Protein AF-A0A497KW61-F1 (afdb_monomer)

Foldseek 3Di:
DAPDWDKDWQADVVSPDPDNPDTDIDIGGHHDPLDDCCCVPPVDRDDPDDPVVVVVVVVVVVVVVVVVVPDDD

Secondary structure (DSSP, 8-state):
--SEEEEE---SGGGT-SSTT----EEEEE-TT-S-SHHHHHS-----S-HHHHHHHHHHHHHHHHHHTT---

Mean predicted aligned error: 7.6 Å

Radius of gyration: 16.67 Å; Cα contacts (8 Å, |Δi|>4): 49; chains: 1; bounding box: 28×52×32 Å

pLDDT: mean 84.62, std 11.77, range [44.78, 96.5]

Sequence (73 aa):
SPHGFNIGMNIGRVAGAGVEDHLHVHVVPRWLGDTNFMPVLANTKVISQHVDEMYRALREAIGAVSRLGGTSN

Structure (mmCIF, N/CA/C/O backbone):
data_AF-A0A497KW61-F1
#
_entry.id   AF-A0A497KW61-F1
#
loop_
_atom_site.group_PDB
_atom_site.id
_atom_site.type_symbol
_atom_site.label_atom_id
_atom_site.label_alt_id
_atom_site.label_comp_id
_atom_site.label_asym_id
_atom_site.label_entity_id
_atom_site.label_seq_id
_atom_site.pdbx_PDB_ins_code
_atom_site.Cartn_x
_atom_site.Cartn_y
_atom_site.Cartn_z
_atom_site.occupancy
_atom_site.B_iso_or_equiv
_atom_site.auth_seq_id
_atom_site.auth_comp_id
_atom_site.auth_asym_id
_atom_site.auth_atom_id
_at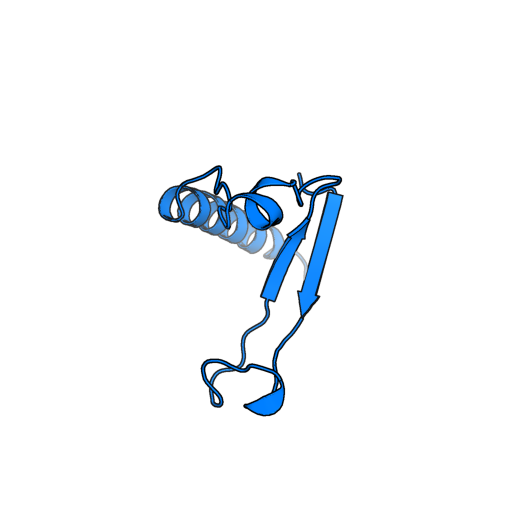om_site.pdbx_PDB_model_num
ATOM 1 N N . SER A 1 1 ? 5.314 4.596 -13.881 1.00 82.75 1 SER A N 1
ATOM 2 C CA . SER A 1 1 ? 4.040 4.695 -13.138 1.00 82.75 1 SER A CA 1
ATOM 3 C C . SER A 1 1 ? 3.342 3.340 -13.105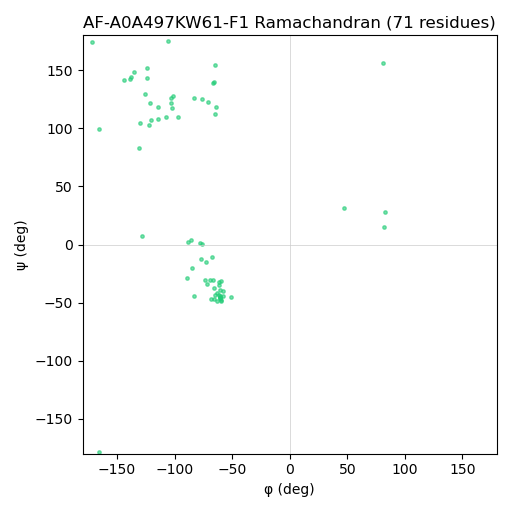 1.00 82.75 1 SER A C 1
ATOM 5 O O . SER A 1 1 ? 3.612 2.551 -14.006 1.00 82.75 1 SER A O 1
ATOM 7 N N . PRO A 1 2 ? 2.520 3.030 -12.086 1.00 91.50 2 PRO A N 1
ATOM 8 C CA . PRO A 1 2 ? 1.720 1.798 -12.039 1.00 91.50 2 PRO A CA 1
ATOM 9 C C . PRO A 1 2 ? 0.659 1.747 -13.143 1.00 91.50 2 PRO A C 1
ATOM 11 O O . PRO A 1 2 ? 0.220 2.789 -13.625 1.00 91.50 2 PRO A O 1
ATOM 14 N N . HIS A 1 3 ? 0.252 0.536 -13.534 1.00 95.44 3 HIS A N 1
ATOM 15 C CA . HIS A 1 3 ? -0.811 0.316 -14.527 1.00 95.44 3 HIS A CA 1
ATOM 16 C C . HIS A 1 3 ? -2.212 0.336 -13.901 1.00 95.44 3 HIS A C 1
ATOM 18 O O . HIS A 1 3 ? -3.199 0.535 -14.601 1.00 95.44 3 HIS A O 1
ATOM 24 N N . GLY A 1 4 ? -2.310 0.125 -12.588 1.00 94.50 4 GLY A N 1
ATOM 25 C CA . GLY A 1 4 ? -3.560 0.194 -11.842 1.00 94.50 4 GLY A CA 1
ATOM 26 C C . GLY A 1 4 ? -3.320 0.249 -10.338 1.00 94.50 4 GLY A C 1
ATOM 27 O O . GLY A 1 4 ? -2.178 0.242 -9.881 1.00 94.50 4 GLY A O 1
ATOM 28 N N . PHE A 1 5 ? -4.402 0.290 -9.564 1.00 95.38 5 PHE A N 1
ATOM 29 C CA . PHE A 1 5 ? -4.357 0.303 -8.103 1.00 95.38 5 PHE A CA 1
ATOM 30 C C . PHE A 1 5 ? -5.432 -0.615 -7.523 1.00 95.38 5 PHE A C 1
ATOM 32 O O . PHE A 1 5 ? -6.542 -0.690 -8.047 1.00 95.38 5 PHE A O 1
ATOM 39 N N . ASN A 1 6 ? -5.123 -1.280 -6.410 1.00 95.50 6 ASN A N 1
ATOM 40 C CA . ASN A 1 6 ? -6.141 -1.830 -5.520 1.00 95.50 6 ASN A CA 1
ATOM 41 C C . ASN A 1 6 ? -6.294 -0.899 -4.319 1.00 95.50 6 ASN A C 1
ATOM 43 O O . ASN A 1 6 ? -5.302 -0.557 -3.675 1.00 95.50 6 ASN A O 1
ATOM 47 N N . ILE A 1 7 ? -7.529 -0.487 -4.041 1.00 96.50 7 ILE A N 1
ATOM 48 C CA . ILE A 1 7 ? -7.865 0.406 -2.933 1.00 96.50 7 ILE A CA 1
ATOM 49 C C . ILE A 1 7 ? -8.935 -0.282 -2.091 1.00 96.50 7 ILE A C 1
ATOM 51 O O . ILE A 1 7 ? -9.919 -0.771 -2.643 1.00 96.50 7 ILE A O 1
ATOM 55 N N . GLY A 1 8 ? -8.738 -0.355 -0.776 1.00 95.31 8 GLY A N 1
ATOM 56 C CA . GLY A 1 8 ? -9.662 -1.063 0.107 1.00 95.31 8 GLY A CA 1
ATOM 57 C C . GLY A 1 8 ? -9.376 -0.857 1.589 1.00 95.31 8 GLY A C 1
ATOM 58 O O . GLY A 1 8 ? -8.393 -0.220 1.965 1.00 95.31 8 GLY A O 1
ATOM 59 N N . MET A 1 9 ? -10.261 -1.389 2.429 1.00 94.94 9 MET A N 1
ATOM 60 C CA . MET A 1 9 ? -10.221 -1.263 3.887 1.00 94.94 9 MET A CA 1
ATOM 61 C C . MET A 1 9 ? -10.712 -2.564 4.523 1.00 94.94 9 MET A C 1
ATOM 63 O O . MET A 1 9 ? -11.683 -3.147 4.041 1.00 94.94 9 MET A O 1
ATOM 67 N N . ASN A 1 10 ? -10.092 -2.975 5.628 1.00 93.31 10 ASN A N 1
ATOM 68 C CA . ASN A 1 10 ? -10.543 -4.118 6.422 1.00 93.31 10 ASN A CA 1
ATOM 69 C C . ASN A 1 10 ? -11.279 -3.596 7.661 1.00 93.31 10 ASN A C 1
ATOM 71 O O . ASN A 1 10 ? -10.677 -2.902 8.478 1.00 93.31 10 ASN A O 1
ATOM 75 N N . ILE A 1 11 ? -12.571 -3.910 7.803 1.00 92.88 11 ILE A N 1
ATOM 76 C CA . ILE A 1 11 ? -13.413 -3.420 8.907 1.00 92.88 11 ILE A CA 1
ATOM 77 C C . ILE A 1 11 ? -13.845 -4.594 9.787 1.00 92.88 11 ILE A C 1
ATOM 79 O O . ILE A 1 11 ? -14.550 -5.498 9.338 1.00 92.88 11 ILE A O 1
ATOM 83 N N . GLY A 1 12 ? -13.434 -4.551 11.055 1.00 89.56 12 GLY A N 1
ATOM 84 C CA . GLY A 1 12 ? -13.669 -5.608 12.035 1.00 89.56 12 GLY A CA 1
ATOM 85 C C . GLY A 1 12 ? -12.676 -6.770 11.932 1.00 89.56 12 GLY A C 1
ATOM 86 O O . GLY A 1 12 ? -12.080 -7.035 10.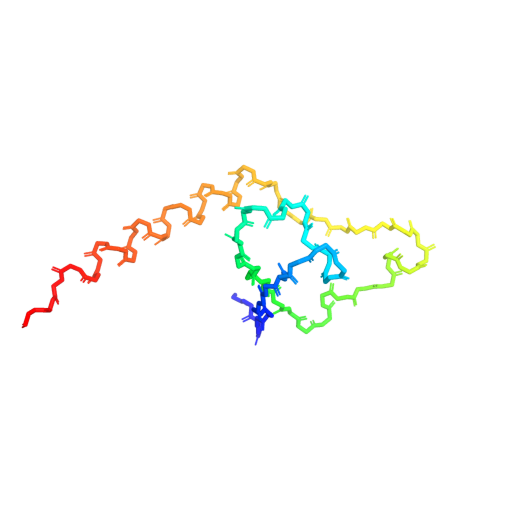885 1.00 89.56 12 GLY A O 1
ATOM 87 N N . ARG A 1 13 ? -12.513 -7.498 13.042 1.00 87.69 13 ARG A N 1
ATOM 88 C CA . ARG A 1 13 ? -11.542 -8.596 13.188 1.00 87.69 13 ARG A CA 1
ATOM 89 C C . ARG A 1 13 ? -11.609 -9.635 12.072 1.00 87.69 13 ARG A C 1
ATOM 91 O O . ARG A 1 13 ? -10.586 -10.054 11.539 1.00 87.69 13 ARG A O 1
ATOM 98 N N . VAL A 1 14 ? -12.827 -10.052 11.722 1.00 92.19 14 VAL A N 1
ATOM 99 C CA . VAL A 1 14 ? -13.082 -11.124 10.743 1.00 92.19 14 VAL A CA 1
ATOM 100 C C . VAL A 1 14 ? -12.644 -10.717 9.335 1.00 92.19 14 VAL A C 1
ATOM 102 O O . VAL A 1 14 ? -12.191 -11.563 8.573 1.00 92.19 14 VAL A O 1
ATOM 105 N N . ALA A 1 15 ? -12.704 -9.425 9.006 1.00 90.31 15 ALA A N 1
ATOM 106 C CA . ALA A 1 15 ? -12.209 -8.900 7.737 1.00 90.31 15 ALA A CA 1
ATOM 107 C C . ALA A 1 15 ? -10.674 -8.757 7.698 1.00 90.31 15 ALA A C 1
ATOM 109 O O . ALA A 1 15 ? -10.135 -8.287 6.701 1.00 90.31 15 ALA A O 1
ATOM 110 N N . GLY A 1 16 ? -9.959 -9.131 8.768 1.00 88.19 16 GLY A N 1
ATOM 111 C CA . GLY A 1 16 ? -8.503 -9.014 8.851 1.00 88.19 16 GLY A CA 1
ATOM 112 C C . GLY A 1 16 ? -8.015 -7.621 9.251 1.00 88.19 16 GLY A C 1
ATOM 113 O O . GLY A 1 16 ? -6.919 -7.223 8.854 1.00 88.19 16 GLY A O 1
ATOM 114 N N . ALA A 1 17 ? -8.814 -6.855 10.004 1.00 88.06 17 ALA A N 1
ATOM 115 C CA . ALA A 1 17 ? -8.345 -5.614 10.614 1.00 88.06 17 ALA A CA 1
ATOM 116 C C . ALA A 1 17 ? -7.262 -5.935 11.659 1.00 88.06 17 ALA A C 1
ATOM 118 O O . ALA A 1 17 ? -7.545 -6.561 12.678 1.00 88.06 17 ALA A O 1
ATOM 119 N N . GLY A 1 18 ? -6.014 -5.532 11.397 1.00 80.81 18 GLY A N 1
ATOM 120 C CA . GLY A 1 18 ? -4.892 -5.794 12.308 1.00 80.81 18 GLY A CA 1
ATOM 121 C C . GLY A 1 18 ? -4.963 -5.000 13.617 1.00 80.81 18 GLY A C 1
ATOM 122 O O . GLY A 1 18 ? -4.506 -5.479 14.650 1.00 80.81 18 GLY A O 1
ATOM 123 N N . VAL A 1 19 ? -5.561 -3.805 13.576 1.00 82.31 19 VAL A N 1
ATOM 124 C CA . VAL A 1 19 ? -5.870 -2.967 14.742 1.00 82.31 19 VAL A CA 1
ATOM 125 C C . VAL A 1 19 ? -7.335 -2.571 14.623 1.00 82.31 19 VAL A C 1
ATOM 127 O O . VAL A 1 19 ? -7.682 -1.750 13.778 1.00 82.31 19 VAL A O 1
ATOM 130 N N . GLU A 1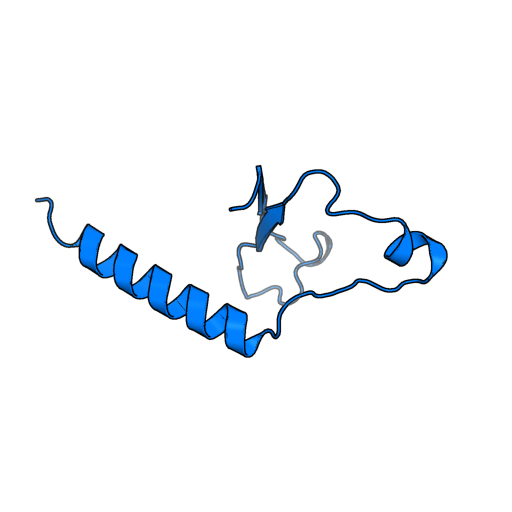 20 ? -8.199 -3.196 15.421 1.00 74.56 20 GLU A N 1
ATOM 131 C CA . GLU A 1 20 ? -9.658 -3.072 15.274 1.00 74.56 20 GLU A CA 1
ATOM 132 C C . GLU A 1 20 ? -10.158 -1.631 15.456 1.00 74.56 20 GLU A C 1
ATOM 134 O O . GLU A 1 20 ? -11.043 -1.201 14.720 1.00 74.56 20 GLU A O 1
ATOM 139 N N . ASP A 1 21 ? -9.522 -0.863 16.345 1.00 82.75 21 ASP A N 1
ATOM 140 C CA . ASP A 1 21 ? -9.890 0.529 16.632 1.00 82.75 21 ASP A CA 1
ATOM 141 C C . ASP A 1 21 ? -9.194 1.558 15.719 1.00 82.75 21 ASP A C 1
ATOM 143 O O . ASP A 1 21 ? -9.377 2.764 15.890 1.00 82.75 21 ASP A O 1
ATOM 147 N N . HIS A 1 22 ? -8.384 1.119 14.743 1.00 88.31 22 HIS A N 1
ATOM 148 C CA . HIS A 1 22 ? -7.672 2.016 13.828 1.00 88.31 22 HIS A CA 1
ATOM 149 C C . HIS A 1 22 ? -8.009 1.732 12.364 1.00 88.31 22 HIS A C 1
ATOM 151 O O . HIS A 1 22 ? -7.481 0.828 11.708 1.00 88.31 22 HIS A O 1
ATOM 157 N N . LEU A 1 23 ? -8.854 2.608 11.831 1.00 91.12 23 LEU A N 1
ATOM 158 C CA . LEU A 1 23 ? -9.253 2.604 10.437 1.00 91.12 23 LEU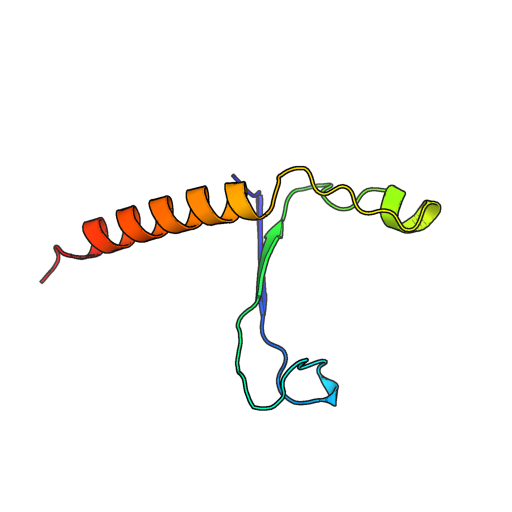 A CA 1
ATOM 159 C C . LEU A 1 23 ? -8.101 3.054 9.528 1.00 91.12 23 LEU A C 1
ATOM 161 O O . LEU A 1 23 ? -7.601 4.169 9.658 1.00 91.12 23 LEU A O 1
ATOM 165 N N . HIS A 1 24 ? -7.720 2.212 8.570 1.00 92.94 24 HIS A N 1
ATOM 166 C CA . HIS A 1 24 ? -6.711 2.540 7.566 1.00 92.94 24 HIS A CA 1
ATOM 167 C C . HIS A 1 24 ? -7.157 2.102 6.169 1.00 92.94 24 HIS A C 1
ATOM 169 O O . HIS A 1 24 ? -7.873 1.114 5.999 1.00 92.94 24 HIS A O 1
ATOM 175 N N . VAL A 1 25 ? -6.722 2.861 5.162 1.00 94.19 25 VAL A N 1
ATOM 176 C CA . VAL A 1 25 ? -6.972 2.572 3.748 1.00 94.19 25 VAL A CA 1
ATOM 177 C C . VAL A 1 25 ? -5.709 1.986 3.140 1.00 94.19 25 VAL A C 1
ATOM 179 O O . VAL A 1 25 ? -4.639 2.591 3.195 1.00 94.19 25 VAL A O 1
ATOM 182 N N . HIS A 1 26 ? -5.838 0.820 2.520 1.00 94.25 26 HIS A N 1
ATOM 183 C CA . HIS A 1 26 ? -4.786 0.253 1.695 1.00 94.25 26 HIS A CA 1
ATOM 184 C C . HIS A 1 26 ? -4.857 0.869 0.302 1.00 94.25 26 HIS A C 1
ATOM 186 O O . HIS A 1 26 ? -5.894 0.797 -0.352 1.00 94.25 26 HIS A O 1
ATOM 192 N N . VAL A 1 27 ? -3.741 1.428 -0.166 1.00 94.38 27 VAL A N 1
ATOM 193 C CA . VAL A 1 27 ? -3.550 1.845 -1.559 1.00 94.38 27 VAL A CA 1
ATOM 194 C C . VAL A 1 27 ? -2.360 1.070 -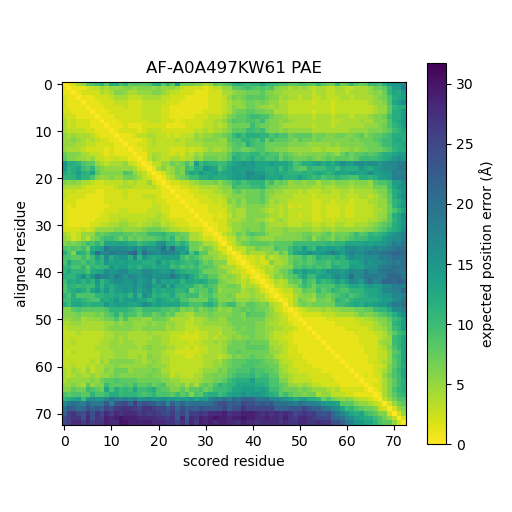2.101 1.00 94.38 27 VAL A C 1
ATOM 196 O O . VAL A 1 27 ? -1.218 1.317 -1.717 1.00 94.38 27 VAL A O 1
ATOM 199 N N . VAL A 1 28 ? -2.630 0.094 -2.964 1.00 93.06 28 VAL A N 1
ATOM 200 C CA . VAL A 1 28 ? -1.621 -0.837 -3.474 1.00 93.06 28 VAL A CA 1
ATOM 201 C C . VAL A 1 28 ? -1.443 -0.609 -4.974 1.00 93.06 28 VAL A C 1
ATOM 203 O O . VAL A 1 28 ? -2.343 -0.957 -5.743 1.00 93.06 28 VAL A O 1
ATOM 206 N N . PRO A 1 29 ? -0.315 -0.029 -5.421 1.00 92.06 29 PRO A N 1
ATOM 207 C CA . PRO A 1 29 ? -0.027 0.105 -6.843 1.00 92.06 29 PRO A CA 1
ATOM 208 C C . PRO A 1 29 ? 0.197 -1.276 -7.472 1.00 92.06 29 PRO A C 1
ATOM 210 O O . PRO A 1 29 ? 0.823 -2.146 -6.865 1.00 92.06 29 PRO A O 1
ATOM 213 N N . ARG A 1 30 ? -0.334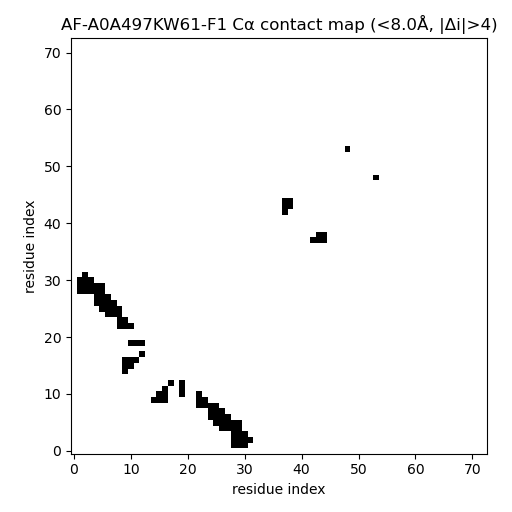 -1.476 -8.681 1.00 92.12 30 ARG A N 1
ATOM 214 C CA . ARG A 1 30 ? -0.291 -2.738 -9.428 1.00 92.12 30 ARG A CA 1
ATOM 215 C C . ARG A 1 30 ? 0.340 -2.549 -10.802 1.00 92.12 30 ARG A C 1
ATOM 217 O O . ARG A 1 30 ? 0.099 -1.547 -11.484 1.00 92.12 30 ARG A O 1
ATOM 224 N N . TRP A 1 31 ? 1.094 -3.551 -11.235 1.00 91.25 31 TRP A N 1
ATOM 225 C CA . TRP A 1 31 ? 1.645 -3.642 -12.586 1.00 91.25 31 TRP A CA 1
ATOM 226 C C . TRP A 1 31 ? 1.219 -4.950 -13.240 1.00 91.25 31 TRP A C 1
ATOM 228 O O . TRP A 1 31 ? 0.986 -5.959 -12.576 1.00 91.25 31 TRP A O 1
ATOM 238 N N . LEU A 1 32 ? 1.133 -4.938 -14.568 1.00 89.31 32 LEU A N 1
ATOM 239 C CA . LEU A 1 32 ? 0.890 -6.162 -15.324 1.00 89.31 32 LEU A CA 1
ATOM 240 C C . LEU A 1 32 ? 2.085 -7.105 -15.107 1.00 89.31 3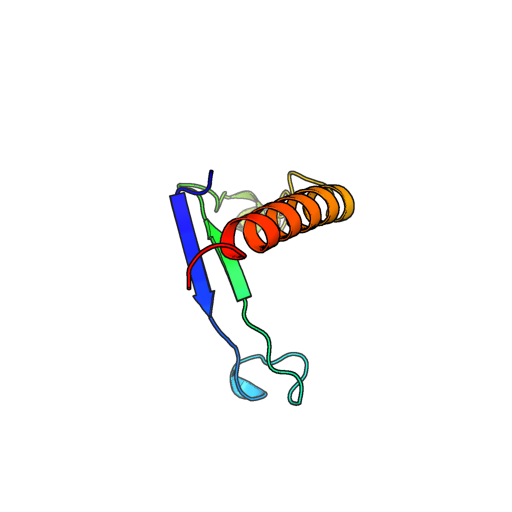2 LEU A C 1
ATOM 242 O O . LEU A 1 32 ? 3.208 -6.740 -15.442 1.00 89.31 32 LEU A O 1
ATOM 246 N N . GLY A 1 33 ? 1.846 -8.282 -14.523 1.00 84.06 33 GLY A N 1
ATOM 247 C CA . GLY A 1 33 ? 2.904 -9.247 -14.196 1.00 84.06 33 GLY A CA 1
ATOM 248 C C . GLY A 1 33 ? 3.663 -8.979 -12.887 1.00 84.06 33 GLY A C 1
ATOM 249 O O . GLY A 1 33 ? 4.714 -9.574 -12.673 1.00 84.06 33 GLY A O 1
ATOM 250 N N . ASP A 1 34 ? 3.150 -8.124 -11.991 1.00 81.69 34 ASP A N 1
ATOM 251 C CA . ASP A 1 34 ? 3.744 -7.900 -10.654 1.00 81.69 34 ASP A CA 1
ATOM 252 C C . ASP A 1 34 ? 3.643 -9.103 -9.702 1.00 81.69 34 ASP A C 1
ATOM 254 O O . ASP A 1 34 ? 4.284 -9.146 -8.650 1.00 81.69 34 ASP A O 1
ATOM 258 N N . THR A 1 35 ? 2.852 -10.097 -10.091 1.00 69.25 35 THR A N 1
ATOM 259 C CA . THR A 1 35 ? 2.813 -11.424 -9.493 1.00 69.25 35 THR A CA 1
ATOM 260 C C . THR A 1 35 ? 3.692 -12.337 -10.335 1.00 69.25 35 THR A C 1
ATOM 262 O O . THR A 1 35 ? 3.381 -12.648 -11.481 1.00 69.25 35 THR A O 1
ATOM 265 N N . ASN A 1 36 ? 4.830 -12.738 -9.772 1.00 63.81 36 ASN A N 1
ATOM 266 C CA . ASN A 1 36 ? 5.723 -13.713 -10.386 1.00 63.81 36 ASN A CA 1
ATOM 267 C C . ASN A 1 36 ? 5.616 -15.062 -9.657 1.00 63.81 36 ASN A C 1
ATOM 269 O O . ASN A 1 36 ? 4.901 -15.206 -8.666 1.00 63.81 36 ASN A O 1
ATOM 273 N N . PHE A 1 37 ? 6.301 -16.079 -10.171 1.00 69.94 37 PHE A N 1
ATOM 274 C CA . PHE A 1 37 ? 6.251 -17.433 -9.614 1.00 69.94 37 PHE A CA 1
ATOM 275 C C . PHE A 1 37 ? 7.012 -17.576 -8.284 1.00 69.94 37 PHE A C 1
ATOM 277 O O . PHE A 1 37 ? 6.828 -18.571 -7.588 1.00 69.94 37 PHE A O 1
ATOM 284 N N . MET A 1 38 ? 7.869 -16.615 -7.917 1.00 68.75 38 MET A N 1
ATOM 285 C CA . MET A 1 38 ? 8.768 -16.722 -6.758 1.00 68.75 38 MET A CA 1
ATOM 286 C C . MET A 1 38 ? 8.022 -16.830 -5.411 1.00 68.75 38 MET A C 1
ATOM 288 O O . MET A 1 38 ? 8.391 -17.692 -4.613 1.00 68.75 38 MET A O 1
ATOM 292 N N . PRO A 1 39 ? 6.937 -16.071 -5.144 1.00 71.94 39 PRO A N 1
ATOM 293 C CA . PRO A 1 39 ? 6.099 -16.294 -3.968 1.00 71.94 39 PRO A CA 1
ATOM 294 C C . PRO A 1 39 ? 5.467 -17.686 -3.919 1.00 71.94 39 PRO A C 1
ATOM 296 O O . PRO A 1 39 ? 5.269 -18.218 -2.837 1.00 71.94 39 PRO A O 1
ATOM 299 N N . VAL A 1 40 ? 5.166 -18.289 -5.072 1.00 73.69 40 VAL A N 1
ATOM 300 C CA . VAL A 1 40 ? 4.485 -19.591 -5.144 1.00 73.69 40 VAL A CA 1
ATOM 301 C C . VAL A 1 40 ? 5.470 -20.747 -4.976 1.00 73.69 40 VAL A C 1
ATOM 303 O O . VAL A 1 40 ? 5.194 -21.684 -4.237 1.00 73.69 40 VAL A O 1
ATOM 306 N N . LEU A 1 41 ? 6.626 -20.686 -5.643 1.00 71.38 41 LEU A N 1
ATOM 307 C CA . LEU A 1 41 ? 7.609 -21.775 -5.649 1.00 71.38 41 LEU A CA 1
ATOM 308 C C . LEU A 1 41 ? 8.627 -21.682 -4.509 1.00 71.38 41 LEU A C 1
ATOM 310 O O . LEU A 1 41 ? 9.147 -22.703 -4.072 1.00 71.38 41 LEU A O 1
ATOM 314 N N . ALA A 1 42 ? 8.927 -20.470 -4.042 1.00 76.62 42 ALA A N 1
ATOM 315 C CA . ALA A 1 42 ? 10.010 -20.211 -3.095 1.00 76.62 42 ALA A CA 1
ATOM 316 C C . ALA A 1 42 ? 9.565 -19.396 -1.870 1.00 76.62 42 ALA A C 1
ATOM 318 O O . ALA A 1 42 ? 10.416 -18.961 -1.095 1.00 76.62 42 ALA A O 1
ATOM 319 N N . ASN A 1 43 ? 8.258 -19.134 -1.711 1.00 74.62 43 ASN A N 1
ATOM 320 C CA . ASN A 1 43 ? 7.697 -18.290 -0.647 1.00 74.62 43 ASN A CA 1
ATOM 321 C C . ASN A 1 43 ? 8.444 -16.951 -0.470 1.00 74.62 43 ASN A C 1
ATOM 323 O O . ASN A 1 43 ? 8.575 -16.422 0.631 1.00 74.62 43 ASN A O 1
ATOM 327 N N . THR A 1 44 ? 8.990 -16.421 -1.568 1.00 76.75 44 THR A N 1
ATOM 328 C CA . THR A 1 44 ? 9.863 -15.248 -1.558 1.00 76.75 44 THR A CA 1
ATOM 329 C C . THR A 1 44 ? 9.256 -14.162 -2.427 1.00 76.75 44 THR A C 1
ATOM 331 O O . THR A 1 44 ? 9.046 -14.352 -3.625 1.00 76.75 44 THR A O 1
ATOM 334 N N . LYS A 1 45 ? 9.005 -12.994 -1.832 1.00 74.06 45 LYS A N 1
ATOM 335 C CA . LYS A 1 45 ? 8.583 -11.795 -2.556 1.00 74.06 45 LYS A CA 1
ATOM 336 C C . LYS A 1 45 ? 9.764 -10.842 -2.688 1.00 74.06 45 LYS A C 1
ATOM 338 O O . LYS A 1 45 ? 10.317 -10.397 -1.688 1.00 74.06 45 LYS A O 1
ATOM 343 N N . VAL A 1 46 ? 10.121 -10.507 -3.923 1.00 74.94 46 VAL A N 1
ATOM 344 C CA . VAL A 1 46 ? 11.152 -9.501 -4.194 1.00 74.94 46 VAL A CA 1
ATOM 345 C C . VAL A 1 46 ? 10.562 -8.114 -3.957 1.00 74.94 46 VAL A C 1
ATOM 347 O O . VAL A 1 4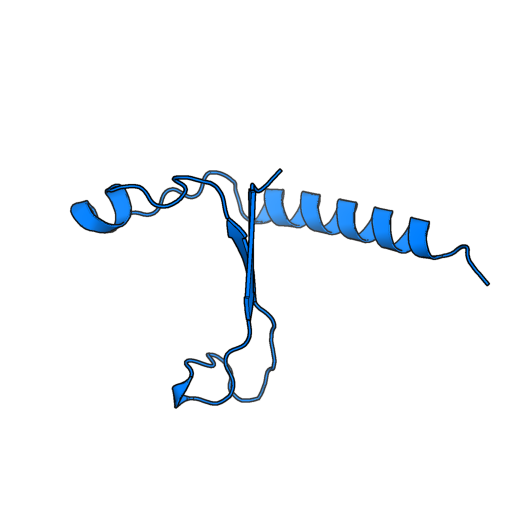6 ? 9.535 -7.765 -4.539 1.00 74.94 46 VAL A O 1
ATOM 350 N N . ILE A 1 47 ? 11.214 -7.329 -3.103 1.00 77.88 47 ILE A N 1
ATOM 351 C CA . ILE A 1 47 ? 10.897 -5.920 -2.872 1.00 77.88 47 ILE A CA 1
ATOM 352 C C . ILE A 1 47 ? 12.010 -5.096 -3.517 1.00 77.88 47 ILE A C 1
ATOM 354 O O . ILE A 1 47 ? 13.150 -5.132 -3.068 1.00 77.88 47 ILE A O 1
ATOM 358 N N . SER A 1 48 ? 11.687 -4.402 -4.608 1.00 75.81 48 SER A N 1
ATOM 359 C CA . SER A 1 48 ? 12.684 -3.746 -5.467 1.00 75.81 48 SER A CA 1
ATOM 360 C C . SER A 1 48 ? 13.248 -2.433 -4.913 1.00 75.81 48 SER A C 1
ATOM 362 O O . SER A 1 48 ? 14.224 -1.936 -5.463 1.00 75.81 48 SER A O 1
ATOM 364 N N . GLN A 1 49 ? 12.649 -1.859 -3.864 1.00 81.62 49 GLN A N 1
ATOM 365 C CA . GLN A 1 49 ? 13.061 -0.576 -3.289 1.00 81.62 49 GLN A CA 1
ATOM 366 C C . GLN A 1 49 ? 13.026 -0.620 -1.758 1.00 81.62 49 GLN A C 1
ATOM 368 O O . GLN A 1 49 ? 12.122 -1.211 -1.164 1.00 81.62 49 GLN A O 1
ATOM 373 N N . HIS A 1 50 ? 13.993 0.038 -1.117 1.00 89.38 50 HIS A N 1
ATOM 374 C CA . HIS A 1 50 ? 13.999 0.213 0.332 1.00 89.38 50 HIS A CA 1
ATOM 375 C C . HIS A 1 50 ? 12.830 1.092 0.798 1.00 89.38 50 HIS A C 1
ATOM 377 O O . HIS A 1 50 ? 12.515 2.118 0.194 1.00 89.38 50 HIS A O 1
ATOM 383 N N . VAL A 1 51 ? 12.217 0.715 1.924 1.00 88.75 51 VAL A N 1
ATOM 384 C CA . VAL A 1 51 ? 11.028 1.395 2.467 1.00 88.75 51 VAL A CA 1
ATOM 385 C C . VAL A 1 51 ? 11.306 2.864 2.795 1.00 88.75 51 VAL A C 1
ATOM 387 O O . VAL A 1 51 ? 10.470 3.713 2.499 1.00 88.75 51 VAL A O 1
ATOM 390 N N . ASP A 1 52 ? 12.483 3.187 3.335 1.00 92.94 52 ASP A N 1
ATOM 391 C CA . ASP A 1 52 ? 12.846 4.569 3.680 1.00 92.94 52 ASP A CA 1
ATOM 392 C C . ASP A 1 52 ? 12.981 5.467 2.448 1.00 92.94 52 ASP A C 1
ATOM 394 O O . ASP A 1 52 ? 12.604 6.639 2.472 1.00 92.94 52 ASP A O 1
ATOM 398 N N . GLU A 1 53 ? 13.510 4.917 1.358 1.00 92.69 53 GLU A N 1
ATOM 399 C CA . GLU A 1 53 ? 13.650 5.629 0.091 1.00 92.69 53 GLU A CA 1
ATOM 400 C C . GLU A 1 53 ? 12.274 5.895 -0.525 1.00 92.69 53 GLU A C 1
ATOM 402 O O . GLU A 1 53 ? 11.953 7.035 -0.869 1.00 92.69 53 GLU A O 1
ATOM 407 N N . MET A 1 54 ? 11.421 4.865 -0.556 1.00 91.00 54 MET A N 1
ATOM 408 C CA . MET A 1 54 ? 10.034 4.980 -1.001 1.00 91.00 54 MET A CA 1
ATOM 409 C C . MET A 1 54 ? 9.261 6.008 -0.161 1.00 91.00 54 MET A C 1
ATOM 411 O O . MET A 1 54 ? 8.549 6.849 -0.710 1.00 91.00 54 MET A O 1
ATOM 415 N N . TYR A 1 55 ? 9.424 5.988 1.166 1.00 93.12 55 TYR A N 1
ATOM 416 C CA . TYR A 1 55 ? 8.793 6.947 2.073 1.00 93.12 55 TYR A CA 1
ATOM 417 C C . TYR A 1 55 ? 9.202 8.387 1.757 1.00 93.12 55 TYR A C 1
ATOM 419 O O . TYR A 1 55 ? 8.339 9.261 1.656 1.00 93.12 55 TYR A O 1
ATOM 427 N N . ARG A 1 56 ? 10.504 8.647 1.578 1.00 95.75 56 ARG A N 1
ATOM 428 C CA . ARG A 1 56 ? 11.014 9.989 1.252 1.00 95.75 56 ARG A CA 1
ATOM 429 C C . ARG A 1 56 ? 10.423 10.498 -0.059 1.00 95.75 56 ARG A C 1
ATOM 431 O O . ARG A 1 56 ? 9.882 11.603 -0.075 1.00 95.75 56 ARG A O 1
ATOM 438 N N . ALA A 1 57 ? 10.453 9.673 -1.105 1.00 92.81 57 ALA A N 1
ATOM 439 C CA . ALA A 1 57 ? 9.907 10.022 -2.413 1.00 92.81 57 ALA A CA 1
ATOM 440 C C . ALA A 1 57 ? 8.399 10.328 -2.348 1.00 92.81 57 ALA A C 1
ATOM 442 O O . ALA A 1 57 ? 7.943 11.346 -2.870 1.00 92.81 57 ALA A O 1
ATOM 443 N N . LEU A 1 58 ? 7.620 9.488 -1.656 1.00 92.94 58 LEU A N 1
ATOM 444 C CA . LEU A 1 58 ? 6.180 9.703 -1.489 1.00 92.94 58 LEU A CA 1
ATOM 445 C C . LEU A 1 58 ? 5.876 10.964 -0.677 1.00 92.94 58 LEU A C 1
ATOM 447 O O . LEU A 1 58 ? 5.001 11.740 -1.056 1.00 92.94 58 LEU A O 1
ATOM 451 N N . ARG A 1 59 ? 6.600 11.199 0.422 1.00 95.06 59 ARG A N 1
ATOM 452 C CA . ARG A 1 59 ? 6.406 12.382 1.270 1.00 95.06 59 ARG A CA 1
ATOM 453 C C . ARG A 1 59 ? 6.664 13.675 0.502 1.00 95.06 59 ARG A C 1
ATOM 455 O O . ARG A 1 59 ? 5.900 14.629 0.642 1.00 95.06 59 ARG A O 1
ATOM 462 N N . GLU A 1 60 ? 7.724 13.710 -0.299 1.00 95.62 60 GLU A N 1
ATOM 463 C CA . GLU A 1 60 ? 8.052 14.862 -1.135 1.00 95.62 60 GLU A CA 1
ATOM 464 C C . GLU A 1 60 ? 6.959 15.125 -2.178 1.00 95.62 60 GLU A C 1
ATOM 466 O O . GLU A 1 60 ? 6.458 16.250 -2.274 1.00 95.62 60 GLU A O 1
ATOM 471 N N . ALA A 1 61 ? 6.537 14.080 -2.896 1.00 92.56 61 ALA A N 1
ATOM 472 C CA . ALA A 1 61 ? 5.495 14.170 -3.913 1.00 92.56 61 ALA A CA 1
ATOM 473 C C . ALA A 1 61 ? 4.153 14.640 -3.329 1.00 92.56 61 ALA A C 1
ATOM 475 O O . ALA A 1 61 ? 3.532 15.551 -3.875 1.00 92.56 61 ALA A O 1
ATOM 476 N N . ILE A 1 62 ? 3.733 14.087 -2.186 1.00 93.81 62 ILE A N 1
ATOM 477 C CA . ILE A 1 62 ? 2.520 14.526 -1.479 1.00 93.81 62 ILE A CA 1
ATOM 478 C C . ILE A 1 62 ? 2.646 15.998 -1.085 1.00 93.81 62 ILE A C 1
ATOM 480 O O . ILE A 1 62 ? 1.733 16.781 -1.332 1.00 93.81 62 ILE A O 1
ATOM 484 N N . GLY A 1 63 ? 3.792 16.405 -0.531 1.00 94.88 63 GLY A N 1
ATOM 485 C CA . GLY A 1 63 ? 4.040 17.803 -0.191 1.00 94.88 63 GLY A CA 1
ATOM 486 C C . GLY A 1 63 ? 3.927 18.734 -1.401 1.00 94.88 63 GLY A C 1
ATOM 487 O O . GLY A 1 63 ? 3.379 19.828 -1.279 1.00 94.88 63 GLY A O 1
ATOM 488 N N . ALA A 1 64 ? 4.421 18.312 -2.567 1.00 93.00 64 ALA A N 1
ATOM 489 C CA . ALA A 1 64 ? 4.301 19.071 -3.809 1.00 93.00 64 ALA A CA 1
ATOM 490 C C . ALA A 1 64 ? 2.844 19.200 -4.272 1.00 93.00 64 ALA A C 1
ATOM 492 O O . ALA A 1 64 ? 2.403 20.312 -4.553 1.00 93.00 64 ALA A O 1
ATOM 493 N N . VAL A 1 65 ? 2.081 18.102 -4.275 1.00 90.69 65 VAL A N 1
ATOM 494 C CA . VAL A 1 65 ? 0.655 18.107 -4.645 1.00 90.69 65 VAL A CA 1
ATOM 495 C C . VAL A 1 65 ? -0.161 19.001 -3.709 1.00 90.69 65 VAL A C 1
ATOM 497 O O . VAL A 1 65 ? -0.947 19.817 -4.183 1.00 90.69 65 VAL A O 1
ATOM 500 N N . SER A 1 66 ? 0.069 18.930 -2.395 1.00 89.12 66 SER A N 1
ATOM 501 C CA . SER A 1 66 ? -0.639 19.774 -1.423 1.00 89.12 66 SER A CA 1
ATOM 502 C C . SER A 1 66 ? -0.387 21.269 -1.632 1.00 89.12 66 SER A C 1
ATOM 504 O O . SER A 1 66 ? -1.279 22.077 -1.394 1.00 89.12 66 SER A O 1
ATOM 506 N N . ARG A 1 67 ? 0.808 21.657 -2.102 1.00 88.62 67 ARG A N 1
ATOM 507 C CA . ARG A 1 67 ? 1.114 23.058 -2.445 1.00 88.62 67 ARG A CA 1
ATOM 508 C C . ARG A 1 67 ? 0.406 23.513 -3.722 1.00 88.62 67 ARG A C 1
ATOM 510 O O . ARG A 1 67 ? 0.019 24.671 -3.808 1.00 88.62 67 ARG A O 1
ATOM 517 N N . LEU A 1 68 ? 0.224 22.614 -4.688 1.00 77.44 68 LEU A N 1
ATOM 518 C CA . LEU A 1 68 ? -0.472 22.899 -5.947 1.00 77.44 68 LEU A CA 1
ATOM 519 C C . LEU A 1 68 ? -1.994 23.020 -5.763 1.00 77.44 68 LEU A C 1
ATOM 521 O O . LEU A 1 68 ? -2.630 23.793 -6.469 1.00 77.44 68 LEU A O 1
ATOM 525 N N . GLY A 1 69 ? -2.575 22.308 -4.792 1.00 64.31 69 GLY A N 1
ATOM 526 C CA . GLY A 1 69 ? -4.003 22.396 -4.450 1.00 64.31 69 GLY A CA 1
ATOM 527 C C . GLY A 1 69 ? -4.413 23.645 -3.653 1.00 64.31 69 GLY A C 1
ATOM 528 O O . GLY A 1 69 ? -5.583 23.783 -3.314 1.00 64.31 69 GLY A O 1
ATOM 529 N N . GLY A 1 70 ? -3.472 24.546 -3.337 1.00 57.94 70 GLY A N 1
ATOM 530 C CA . GLY A 1 70 ? -3.697 25.767 -2.552 1.00 57.94 70 GLY A CA 1
ATOM 531 C C . GLY A 1 70 ? -4.171 27.000 -3.334 1.00 57.94 70 GLY A C 1
ATOM 532 O O . GLY A 1 70 ? -4.304 28.065 -2.736 1.00 57.94 70 GLY A O 1
ATOM 533 N N . THR A 1 71 ? -4.426 26.902 -4.643 1.00 58.09 71 THR A N 1
ATOM 534 C CA . THR A 1 71 ? -4.959 28.018 -5.447 1.00 58.09 71 THR A CA 1
ATOM 535 C C . THR A 1 71 ? -6.155 27.585 -6.291 1.00 58.09 71 THR A C 1
ATOM 537 O O . THR A 1 71 ? -6.016 27.289 -7.474 1.00 58.09 71 THR A O 1
ATOM 540 N N . SER A 1 72 ? -7.337 27.581 -5.682 1.00 47.47 72 SER A N 1
ATOM 541 C CA . SER A 1 72 ? -8.617 27.780 -6.372 1.00 47.47 72 SER A CA 1
ATOM 542 C C . SER A 1 72 ? -9.685 28.075 -5.323 1.00 47.47 72 SER A C 1
ATOM 544 O O . SER A 1 72 ? -10.162 27.162 -4.650 1.00 47.47 72 SER A O 1
ATOM 546 N N . ASN A 1 73 ? -9.993 29.361 -5.168 1.00 44.78 73 ASN A N 1
ATOM 547 C CA . ASN A 1 73 ? -11.272 29.835 -4.656 1.00 44.78 73 ASN A CA 1
ATOM 548 C C . ASN A 1 73 ? -12.131 30.178 -5.874 1.00 44.78 73 ASN A C 1
ATOM 550 O O . ASN A 1 73 ? -11.538 30.748 -6.822 1.00 44.78 73 ASN A O 1
#

Solvent-accessible surface area (backbone atoms only — not comparable to full-atom values): 4782 Å² total; per-residue (Å²): 131,68,77,44,71,50,74,50,70,49,71,45,63,91,58,63,23,90,49,70,92,58,89,61,76,50,78,43,78,35,49,92,72,73,74,63,66,45,48,76,78,65,72,40,78,88,74,94,66,60,68,69,60,52,50,52,55,51,53,51,50,50,54,52,53,59,63,66,72,71,77,80,133

Nearest PDB structures (foldseek):
  3ano-assembly1_B-2  TM=9.186E-01  e=1.045E-04  Mycobacterium tuberculosis H37Rv
  6af2-assembly1_B-2  TM=9.077E-01  e=9.773E-05  Mycobacterium avium
  3wo5-assembly1_B-2  TM=9.191E-01  e=1.671E-04  Mycobacterium tuberculosis
  3wo5-assembly1_A-2  TM=9.081E-01  e=2.551E-02  Mycobacterium tuberculosis